Protein AF-A0AAE4K7Z0-F1 (afdb_monomer)

Secondary structure (DSSP, 8-state):
--EEES-HHHHHHHHHHHHHHHHHHHHHSTTTTHHHHHHHHHHHHHHHS--HHHHHHHHHHHHHHHHHHHHHHHHHTT--S-SSSHHHHHHHHHHHHHHHHHHHHHHHHHT-EEES--

Sequence (118 aa):
MSKRLKYPDLLFAAILFAASLVFRGLVLSSGYTLLLIVPLWMLIWHYALPTRTGWILILVFLLLPFLLVLQNEWQRAGLRLDLASMDVARRFLAYELVWSAAWVIFTAYASQVTREDA

Radius of gyration: 16.79 Å; Cα contacts (8 Å, |Δi|>4): 89; chains: 1; bounding box: 45×31×46 Å

Foldseek 3Di:
DAKDFPALVLLVVLLVVLVVVLVVCVVPPPCLSVLSVVLSVLSVVCSVGPDPVSLVVNLVSLVVSVVVVVVVLVVVVVDPPDDDVCDPSVVVVVVVVVVSVVSSVSNSNRSDMDDPPD

Organism: NCBI:txid3075126

Mean predicted aligned error: 8.93 Å

Solvent-accessible surface area (backbone atoms only — not comparable to full-atom values): 6620 Å² total; per-residue (Å²): 135,71,49,42,58,70,33,57,70,52,31,51,52,47,49,55,52,51,49,53,51,36,59,56,30,57,78,72,44,91,59,65,31,59,66,51,48,57,38,50,51,48,49,55,50,29,71,77,54,44,40,76,65,49,43,53,50,43,52,55,50,55,48,48,61,52,54,52,50,52,50,53,52,50,59,72,65,65,66,62,100,60,79,87,78,36,69,65,60,49,49,52,50,50,52,52,49,50,52,49,51,51,48,49,53,52,49,53,59,22,54,33,69,40,71,76,90,119

Structure (mmCIF, N/CA/C/O backbone):
data_AF-A0AAE4K7Z0-F1
#
_entry.id   AF-A0AAE4K7Z0-F1
#
loop_
_atom_site.group_PDB
_atom_site.id
_atom_site.type_symbol
_atom_site.label_atom_id
_atom_site.label_alt_id
_atom_site.label_comp_id
_atom_site.label_asym_id
_atom_site.label_entity_id
_atom_site.label_seq_id
_atom_site.pdbx_PDB_ins_code
_atom_site.Cartn_x
_atom_site.Cartn_y
_atom_site.Cartn_z
_atom_site.occupancy
_atom_site.B_iso_or_equiv
_atom_site.auth_seq_id
_atom_site.auth_comp_id
_atom_site.auth_asym_id
_atom_site.auth_atom_id
_atom_site.pdbx_PDB_model_num
ATOM 1 N N . MET A 1 1 ? 21.345 -7.788 -14.844 1.00 52.12 1 MET A N 1
ATOM 2 C CA . MET A 1 1 ? 19.963 -8.246 -15.108 1.00 52.12 1 MET A CA 1
ATOM 3 C C . MET A 1 1 ? 19.004 -7.153 -14.683 1.00 52.12 1 MET A C 1
ATOM 5 O O . MET A 1 1 ? 18.852 -6.940 -13.480 1.00 52.12 1 MET A O 1
ATOM 9 N N . SER A 1 2 ? 18.432 -6.429 -15.644 1.00 59.22 2 SER A N 1
ATOM 10 C CA . SER A 1 2 ? 17.423 -5.410 -15.362 1.00 59.22 2 SER A CA 1
ATOM 11 C C . SER A 1 2 ? 16.087 -6.106 -15.065 1.00 59.22 2 SER A C 1
ATOM 13 O O . SER A 1 2 ? 15.765 -7.166 -15.604 1.00 59.22 2 SER A O 1
ATOM 15 N N . LYS A 1 3 ? 15.373 -5.595 -14.065 1.00 72.38 3 LYS A N 1
ATOM 16 C CA . LYS A 1 3 ? 14.075 -6.107 -13.622 1.00 72.38 3 LYS A CA 1
ATOM 17 C C . LYS A 1 3 ? 13.032 -5.076 -14.011 1.00 72.38 3 LYS A C 1
ATOM 19 O O . LYS A 1 3 ? 13.242 -3.889 -13.776 1.00 72.38 3 LYS A O 1
ATOM 24 N N . ARG A 1 4 ? 11.909 -5.528 -14.563 1.00 82.50 4 ARG A N 1
ATOM 25 C CA . ARG A 1 4 ? 10.806 -4.649 -14.965 1.00 82.50 4 ARG A CA 1
ATOM 26 C C . ARG A 1 4 ? 9.553 -4.962 -14.167 1.00 82.50 4 ARG A C 1
ATOM 28 O O . ARG A 1 4 ? 9.367 -6.082 -13.690 1.00 82.50 4 ARG A O 1
ATOM 35 N N . LEU A 1 5 ? 8.699 -3.959 -14.012 1.00 84.12 5 LEU A N 1
ATOM 36 C CA . LEU A 1 5 ? 7.351 -4.169 -13.501 1.00 84.12 5 LEU A CA 1
ATOM 37 C C . LEU A 1 5 ? 6.558 -4.991 -14.502 1.00 84.12 5 LEU A C 1
ATOM 39 O O . LEU A 1 5 ? 6.610 -4.735 -15.704 1.00 84.12 5 LEU A O 1
ATOM 43 N N . LYS A 1 6 ? 5.786 -5.944 -13.987 1.00 86.25 6 LYS A N 1
ATOM 44 C CA . LYS A 1 6 ? 4.862 -6.728 -14.802 1.00 86.25 6 LYS A CA 1
ATOM 45 C C . LYS A 1 6 ? 3.663 -5.891 -15.256 1.00 86.25 6 LYS A C 1
ATOM 47 O O . LYS A 1 6 ? 3.182 -6.075 -16.367 1.00 86.25 6 LYS A O 1
ATOM 52 N N . TYR A 1 7 ? 3.202 -4.977 -14.397 1.00 87.38 7 TYR A N 1
ATOM 53 C CA . TYR A 1 7 ? 2.011 -4.153 -14.617 1.00 87.38 7 TYR A CA 1
ATOM 54 C C . TYR A 1 7 ? 2.275 -2.681 -14.239 1.00 87.38 7 TYR A C 1
ATOM 56 O O . TYR A 1 7 ? 1.792 -2.218 -13.205 1.00 87.38 7 TYR A O 1
ATOM 64 N N . PRO A 1 8 ? 3.059 -1.934 -15.038 1.00 86.50 8 PRO A N 1
ATOM 65 C CA . PRO A 1 8 ? 3.436 -0.558 -14.707 1.00 86.50 8 PRO A CA 1
ATOM 66 C C . PRO A 1 8 ? 2.217 0.366 -14.562 1.00 86.50 8 PRO A C 1
ATOM 68 O O . PRO A 1 8 ? 2.082 1.026 -13.535 1.00 86.50 8 PRO A O 1
ATOM 71 N N . ASP A 1 9 ? 1.279 0.344 -15.512 1.00 90.00 9 ASP A N 1
ATOM 72 C CA . ASP A 1 9 ? 0.093 1.216 -15.475 1.00 90.00 9 ASP A CA 1
ATOM 73 C C . ASP A 1 9 ? -0.819 0.910 -14.280 1.00 90.00 9 ASP A C 1
ATOM 75 O O . ASP A 1 9 ? -1.383 1.810 -13.657 1.00 90.00 9 ASP A O 1
ATOM 79 N N . LEU A 1 10 ? -0.917 -0.371 -13.911 1.00 88.56 10 LEU A N 1
ATOM 80 C CA . LEU A 1 10 ? -1.697 -0.804 -12.755 1.00 88.56 10 LEU A CA 1
ATOM 81 C C . LEU A 1 10 ? -1.065 -0.322 -11.445 1.00 88.56 10 LEU A C 1
ATOM 83 O O . LEU A 1 10 ? -1.778 0.125 -10.548 1.00 88.56 10 LEU A O 1
ATOM 87 N N . LEU A 1 11 ? 0.268 -0.383 -11.336 1.00 88.62 11 LEU A N 1
ATOM 88 C CA . LEU A 1 11 ? 0.983 0.138 -10.171 1.00 88.62 11 LEU A CA 1
ATOM 89 C C . LEU A 1 11 ? 0.860 1.660 -10.083 1.00 88.62 11 LEU A C 1
ATOM 91 O O . LEU A 1 11 ? 0.662 2.190 -8.992 1.00 88.62 11 LEU A O 1
ATOM 95 N N . PHE A 1 12 ? 0.918 2.359 -11.215 1.00 89.06 12 PHE A N 1
ATOM 96 C CA . PHE A 1 12 ? 0.707 3.801 -11.256 1.00 89.06 12 PHE A CA 1
ATOM 97 C C . PHE A 1 12 ? -0.703 4.184 -10.781 1.00 89.06 12 PHE A C 1
ATOM 99 O O . PHE A 1 12 ? -0.848 5.047 -9.914 1.00 89.06 12 PHE A O 1
ATOM 106 N N . ALA A 1 13 ? -1.740 3.487 -11.254 1.00 89.06 13 ALA A N 1
ATOM 107 C CA . ALA A 1 13 ? -3.106 3.678 -10.766 1.00 89.06 13 ALA A CA 1
ATOM 108 C C . ALA A 1 13 ? -3.225 3.399 -9.255 1.00 89.06 13 ALA A C 1
ATOM 110 O O . ALA A 1 13 ? -3.874 4.160 -8.533 1.00 89.06 13 AL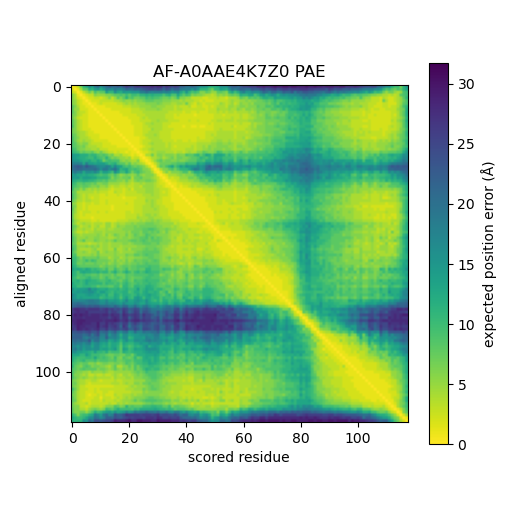A A O 1
ATOM 111 N N . ALA A 1 14 ? -2.549 2.357 -8.756 1.00 87.81 14 ALA A N 1
ATOM 112 C CA . ALA A 1 14 ? -2.510 2.046 -7.330 1.00 87.81 14 ALA A CA 1
ATOM 113 C C . ALA A 1 14 ? -1.857 3.173 -6.506 1.00 87.81 14 ALA A C 1
ATOM 115 O O . ALA A 1 14 ? -2.364 3.539 -5.445 1.00 87.81 14 ALA A O 1
ATOM 116 N N . ILE A 1 15 ? -0.768 3.760 -7.012 1.00 90.38 15 ILE A N 1
ATOM 117 C CA . ILE A 1 15 ? -0.091 4.908 -6.391 1.00 90.38 15 ILE A CA 1
ATOM 118 C C . ILE A 1 15 ? -1.024 6.116 -6.324 1.00 90.38 15 ILE A C 1
ATOM 120 O O . ILE A 1 15 ? -1.139 6.728 -5.263 1.00 90.38 15 ILE A O 1
ATOM 124 N N . LEU A 1 16 ? -1.717 6.447 -7.419 1.00 90.75 16 LEU A N 1
ATOM 125 C CA . LEU A 1 16 ? -2.651 7.576 -7.443 1.00 90.75 16 LEU A CA 1
ATOM 126 C C . LEU A 1 16 ? -3.796 7.386 -6.443 1.00 90.75 16 LEU A C 1
ATOM 128 O O . LEU A 1 16 ? -4.129 8.309 -5.694 1.00 90.75 16 LEU A O 1
ATOM 132 N N . PHE A 1 17 ? -4.365 6.181 -6.383 1.00 86.69 17 PHE A N 1
ATOM 133 C CA . PHE A 1 17 ? -5.422 5.868 -5.428 1.00 86.69 17 PHE A CA 1
ATOM 134 C C . PHE A 1 17 ? -4.921 5.951 -3.979 1.00 86.69 17 PHE A C 1
ATOM 136 O O . PHE A 1 17 ? -5.533 6.643 -3.164 1.00 86.69 17 PHE A O 1
ATOM 143 N N . ALA A 1 18 ? -3.770 5.345 -3.664 1.00 84.75 18 ALA A N 1
ATOM 144 C CA . ALA A 1 18 ? -3.152 5.442 -2.340 1.00 84.75 18 ALA A CA 1
ATOM 145 C C . ALA A 1 18 ? -2.869 6.894 -1.937 1.00 84.75 18 ALA A C 1
ATOM 147 O O . ALA A 1 18 ? -3.205 7.298 -0.824 1.00 84.75 18 ALA A O 1
ATOM 148 N N . ALA A 1 19 ? -2.303 7.696 -2.842 1.00 85.56 19 ALA A N 1
ATOM 149 C CA . ALA A 1 19 ? -2.039 9.108 -2.597 1.00 85.56 19 ALA A CA 1
ATOM 150 C C . ALA A 1 19 ? -3.330 9.862 -2.259 1.00 85.56 19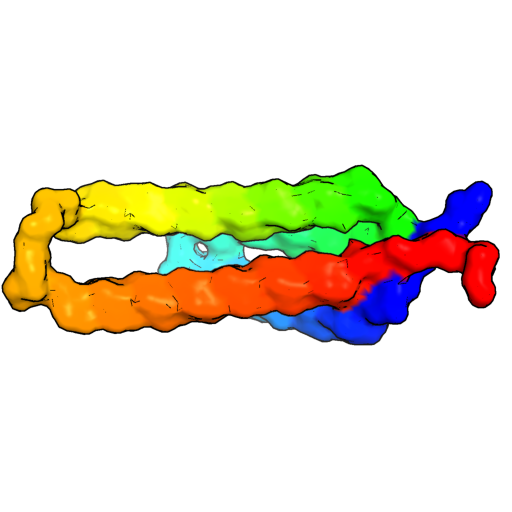 ALA A C 1
ATOM 152 O O . ALA A 1 19 ? -3.364 10.599 -1.275 1.00 85.56 19 ALA A O 1
ATOM 153 N N . SER A 1 20 ? -4.413 9.627 -3.008 1.00 85.00 20 SER A N 1
ATOM 154 C CA . SER A 1 20 ? -5.707 10.263 -2.738 1.00 85.00 20 SER A CA 1
ATOM 155 C C . SER A 1 20 ? -6.253 9.929 -1.341 1.00 85.00 20 SER A C 1
ATOM 157 O O . SER A 1 20 ? -6.764 10.814 -0.652 1.00 85.00 20 SER A O 1
ATOM 159 N N . LEU A 1 21 ? -6.072 8.686 -0.877 1.00 78.25 21 LEU A N 1
ATOM 160 C CA . LEU A 1 21 ? -6.462 8.261 0.468 1.00 78.25 21 LEU A CA 1
ATOM 161 C C . LEU A 1 21 ? -5.593 8.905 1.550 1.00 78.25 21 LEU A C 1
ATOM 163 O O . LEU A 1 21 ? -6.127 9.358 2.562 1.00 78.25 21 LEU A O 1
ATOM 167 N N . VAL A 1 22 ? -4.279 8.993 1.329 1.00 77.69 22 VAL A N 1
ATOM 168 C CA . VAL A 1 22 ? -3.353 9.672 2.247 1.00 77.69 22 VAL A CA 1
ATOM 169 C C . VAL A 1 22 ? -3.715 11.150 2.379 1.00 77.69 22 VAL A C 1
ATOM 171 O O . VAL A 1 22 ? -3.845 11.647 3.495 1.00 77.69 22 VAL A O 1
ATOM 174 N N . PHE A 1 23 ? -3.955 11.848 1.267 1.00 76.69 23 PHE A N 1
ATOM 175 C CA . PHE A 1 23 ? -4.363 13.255 1.296 1.00 76.69 23 PHE A CA 1
ATOM 176 C C . PHE A 1 23 ? -5.715 13.451 1.984 1.00 76.69 23 PHE A C 1
ATOM 178 O O . PHE A 1 23 ? -5.850 14.338 2.825 1.00 76.69 23 PHE A O 1
ATOM 185 N N . ARG A 1 24 ? -6.705 12.601 1.689 1.00 71.81 24 ARG A N 1
ATOM 186 C CA . ARG A 1 24 ? -8.016 12.664 2.346 1.00 71.81 24 ARG A CA 1
ATOM 187 C C . ARG A 1 24 ? -7.914 12.387 3.847 1.00 71.81 24 ARG A C 1
ATOM 189 O O . ARG A 1 24 ? -8.548 13.077 4.640 1.00 71.81 24 ARG A O 1
ATOM 196 N N . GLY A 1 25 ? -7.128 11.391 4.246 1.00 65.25 25 GLY A N 1
ATOM 197 C CA . GLY A 1 25 ? -6.966 11.025 5.649 1.00 65.25 25 GLY A CA 1
ATOM 198 C C . GLY A 1 25 ? -6.166 12.055 6.446 1.00 65.25 25 GLY A C 1
ATOM 199 O O . GLY A 1 25 ? -6.511 12.295 7.599 1.00 65.25 25 GLY A O 1
ATOM 200 N N . LEU A 1 26 ? -5.182 12.733 5.839 1.00 66.62 26 LEU A N 1
ATOM 201 C CA . LEU A 1 26 ? -4.431 13.820 6.487 1.00 66.62 26 LEU A CA 1
ATOM 202 C C . LEU A 1 26 ? -5.356 14.942 6.979 1.00 66.62 26 LEU A C 1
ATOM 204 O O . LEU A 1 26 ? -5.110 15.520 8.034 1.00 66.62 26 LEU A O 1
ATOM 208 N N . VAL A 1 27 ? -6.441 15.206 6.248 1.00 61.84 27 VAL A N 1
ATOM 209 C CA . VAL A 1 27 ? -7.462 16.201 6.614 1.00 61.84 27 VAL A CA 1
ATOM 210 C C . VAL A 1 27 ? -8.369 15.710 7.753 1.00 61.84 27 VAL A C 1
ATOM 212 O O . VAL A 1 27 ? -8.914 16.523 8.493 1.00 61.84 27 VAL A O 1
ATOM 215 N N . LEU A 1 28 ? -8.536 14.393 7.916 1.00 57.34 28 LEU A N 1
ATOM 216 C CA . LEU A 1 28 ? -9.583 13.804 8.760 1.00 57.34 28 LEU A CA 1
ATOM 217 C C . LEU A 1 28 ? -9.075 13.096 10.028 1.00 57.34 28 LEU A C 1
ATOM 219 O O . LEU A 1 28 ? -9.853 12.943 10.965 1.00 57.34 28 LEU A O 1
ATOM 223 N N . SER A 1 29 ? -7.823 12.622 10.078 1.00 54.19 29 SER A N 1
ATOM 224 C CA . SER A 1 29 ? -7.434 11.554 11.018 1.00 54.19 29 SER A CA 1
ATOM 225 C C . SER A 1 29 ? -6.252 11.859 11.956 1.00 54.19 29 SER A C 1
ATOM 227 O O . SER A 1 29 ? -5.490 10.945 12.277 1.00 54.19 29 SER A O 1
ATOM 229 N N . SER A 1 30 ? -6.070 13.106 12.407 1.00 55.94 30 SER A N 1
ATOM 230 C CA . SER A 1 30 ? -5.133 13.486 13.495 1.00 55.94 30 SER A CA 1
ATOM 231 C C . SER A 1 30 ? -3.723 12.849 13.436 1.00 55.94 30 SER A C 1
ATOM 233 O O . SER A 1 30 ? -3.137 12.550 14.472 1.00 55.94 30 SER A O 1
ATOM 235 N N . GLY A 1 31 ? -3.169 12.609 12.240 1.00 58.00 31 GLY A N 1
ATOM 236 C CA . GLY A 1 31 ? -1.806 12.086 12.054 1.00 58.00 31 GLY A CA 1
ATOM 237 C C . GLY A 1 31 ? -1.657 10.571 11.836 1.00 58.00 31 GLY A C 1
ATOM 238 O O . GLY A 1 31 ? -0.592 10.151 11.391 1.00 58.00 31 GLY A O 1
ATOM 239 N N . TYR A 1 32 ? -2.689 9.737 12.026 1.00 60.88 32 TYR A N 1
ATOM 240 C CA . TYR A 1 32 ? -2.585 8.289 11.728 1.00 60.88 32 TYR A CA 1
ATOM 241 C C . TYR A 1 32 ? -2.300 7.996 10.248 1.00 60.88 32 TYR A C 1
ATOM 243 O O . TYR A 1 32 ? -1.676 6.993 9.907 1.00 60.88 32 TYR A O 1
ATOM 251 N N . THR A 1 33 ? -2.688 8.910 9.360 1.00 65.44 33 THR A N 1
ATOM 252 C CA . THR A 1 33 ? -2.413 8.832 7.922 1.00 65.44 33 THR A CA 1
ATOM 253 C C . THR A 1 33 ? -0.930 8.931 7.581 1.00 65.44 33 THR A C 1
ATOM 255 O O . THR A 1 33 ? -0.532 8.502 6.500 1.00 65.44 33 THR A O 1
ATOM 258 N N . LEU A 1 34 ? -0.090 9.428 8.498 1.00 67.06 34 LEU A N 1
ATOM 259 C CA . LEU A 1 34 ? 1.365 9.441 8.325 1.00 67.06 34 LEU A CA 1
ATOM 260 C C . LEU A 1 34 ? 1.931 8.019 8.194 1.00 67.06 34 LEU A C 1
ATOM 262 O O . LEU A 1 34 ? 2.910 7.816 7.481 1.00 67.06 34 LEU A O 1
ATOM 266 N N . LEU A 1 35 ? 1.278 7.016 8.796 1.00 71.50 35 LEU A N 1
ATOM 267 C CA . LEU A 1 35 ? 1.672 5.610 8.652 1.00 71.50 35 LEU A CA 1
ATOM 268 C C . LEU A 1 35 ? 1.494 5.093 7.218 1.00 71.50 35 LEU A C 1
ATOM 270 O O . LEU A 1 35 ? 2.175 4.153 6.823 1.00 71.50 35 LEU A O 1
ATOM 274 N N . LEU A 1 36 ? 0.615 5.718 6.428 1.00 74.94 36 LEU A N 1
ATOM 275 C CA . LEU A 1 36 ? 0.357 5.358 5.032 1.00 74.94 36 LEU A CA 1
ATOM 276 C C . LEU A 1 36 ? 1.291 6.081 4.046 1.00 74.94 36 LEU A C 1
ATOM 278 O O . LEU A 1 36 ? 1.424 5.645 2.902 1.00 74.94 36 LEU A O 1
ATOM 282 N N . ILE A 1 37 ? 1.999 7.127 4.491 1.00 80.31 37 ILE A N 1
ATOM 283 C CA . ILE A 1 37 ? 3.017 7.818 3.682 1.00 80.31 37 ILE A CA 1
ATOM 284 C C . ILE A 1 37 ? 4.194 6.890 3.382 1.00 80.31 37 ILE A C 1
ATOM 286 O O . ILE A 1 37 ? 4.702 6.894 2.263 1.00 80.31 37 ILE A O 1
ATOM 290 N N . VAL A 1 38 ? 4.613 6.072 4.352 1.00 82.88 38 VAL A N 1
ATOM 291 C CA . VAL A 1 38 ? 5.741 5.145 4.175 1.00 82.88 38 VAL A CA 1
ATOM 292 C C . VAL A 1 38 ? 5.444 4.109 3.073 1.00 82.88 38 VAL A C 1
ATOM 294 O O . VAL A 1 38 ? 6.212 4.058 2.110 1.00 82.88 38 VAL A O 1
ATOM 297 N N . PRO A 1 39 ? 4.322 3.358 3.104 1.00 83.75 39 PRO A N 1
ATOM 298 C CA . PRO A 1 39 ? 3.919 2.487 2.000 1.00 83.75 39 PRO A CA 1
ATOM 299 C C . PRO A 1 39 ? 3.786 3.216 0.659 1.00 83.75 39 PRO A C 1
ATOM 301 O O . PRO A 1 39 ? 4.238 2.698 -0.360 1.00 83.75 39 PRO A O 1
ATOM 304 N N . LEU A 1 40 ? 3.208 4.424 0.641 1.00 86.25 40 LEU A N 1
ATOM 305 C CA . LEU A 1 40 ? 3.062 5.215 -0.585 1.00 86.25 40 LEU A CA 1
ATOM 306 C C . LEU A 1 40 ? 4.423 5.561 -1.203 1.00 86.25 40 LEU A C 1
ATOM 308 O O . LEU A 1 40 ? 4.6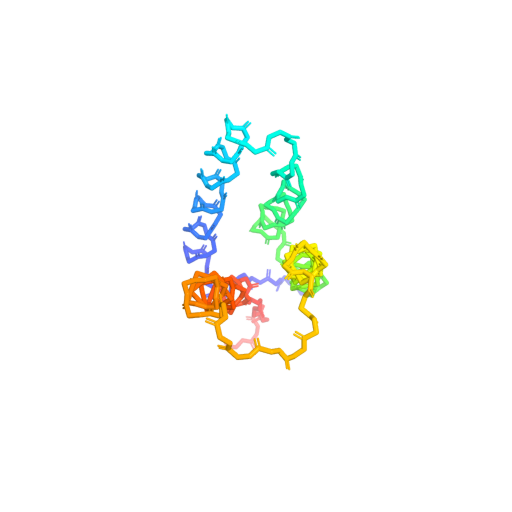27 5.370 -2.401 1.00 86.25 40 LEU A O 1
ATOM 312 N N . TRP A 1 41 ? 5.369 6.022 -0.385 1.00 87.44 41 TRP A N 1
ATOM 313 C CA . TRP A 1 41 ? 6.722 6.331 -0.838 1.00 87.44 41 TRP A CA 1
ATOM 314 C C . TRP A 1 41 ? 7.432 5.092 -1.386 1.00 87.44 41 TRP A C 1
ATOM 316 O O . TRP A 1 41 ? 8.083 5.150 -2.428 1.00 87.44 41 TRP A O 1
ATOM 326 N N . MET A 1 42 ? 7.259 3.947 -0.726 1.00 88.69 42 MET A N 1
ATOM 327 C CA . MET A 1 42 ? 7.817 2.677 -1.185 1.00 88.69 42 MET A CA 1
ATOM 328 C C . MET A 1 42 ? 7.232 2.238 -2.529 1.00 88.69 42 MET A C 1
ATOM 330 O O . MET A 1 42 ? 7.979 1.736 -3.367 1.00 88.69 42 MET A O 1
ATOM 334 N N . LEU A 1 43 ? 5.934 2.461 -2.768 1.00 88.06 43 LEU A N 1
ATOM 335 C CA . LEU A 1 43 ? 5.306 2.196 -4.066 1.00 88.06 43 LEU A CA 1
ATOM 336 C C . LEU A 1 43 ? 5.887 3.087 -5.168 1.00 88.06 43 LEU A C 1
ATOM 338 O O . LEU A 1 43 ? 6.225 2.576 -6.232 1.00 88.06 43 LEU A O 1
ATOM 342 N N . ILE A 1 44 ? 6.061 4.387 -4.905 1.00 89.56 44 ILE A N 1
ATOM 343 C CA . ILE A 1 44 ? 6.675 5.337 -5.850 1.00 89.56 44 ILE A CA 1
ATOM 344 C C . ILE A 1 44 ? 8.122 4.936 -6.160 1.00 89.56 44 ILE A C 1
ATOM 346 O O . ILE A 1 44 ? 8.522 4.882 -7.323 1.00 89.56 44 ILE A O 1
ATOM 350 N N . TRP A 1 45 ? 8.903 4.608 -5.129 1.00 91.38 45 TRP A N 1
ATOM 351 C CA . TRP A 1 45 ? 10.282 4.158 -5.294 1.00 91.38 45 TRP A CA 1
ATOM 352 C C . TRP A 1 45 ? 10.361 2.875 -6.123 1.00 91.38 45 TRP A C 1
ATOM 354 O O . TRP A 1 45 ? 11.152 2.778 -7.058 1.00 91.38 45 TRP A O 1
ATOM 364 N N . HIS A 1 46 ? 9.517 1.894 -5.808 1.00 89.94 46 HIS A N 1
ATOM 365 C CA . HIS A 1 46 ? 9.464 0.620 -6.522 1.00 89.94 46 HIS A CA 1
ATOM 366 C C . HIS A 1 46 ? 8.944 0.767 -7.956 1.00 89.94 46 HIS A C 1
ATOM 368 O O . HIS A 1 46 ? 9.336 -0.010 -8.826 1.00 89.94 46 HIS A O 1
ATOM 374 N N . TYR A 1 47 ? 8.113 1.778 -8.218 1.00 87.50 47 TYR A N 1
ATOM 375 C CA . TYR A 1 47 ? 7.698 2.139 -9.570 1.00 87.50 47 TYR A CA 1
ATOM 376 C C . TYR A 1 47 ? 8.885 2.608 -10.425 1.00 87.50 47 TYR A C 1
ATOM 378 O O . TYR A 1 47 ? 9.032 2.182 -11.569 1.00 87.50 47 TYR A O 1
ATOM 386 N N . ALA A 1 48 ? 9.767 3.435 -9.854 1.00 86.94 48 ALA A N 1
ATOM 387 C CA . ALA A 1 48 ? 10.968 3.925 -10.531 1.00 86.94 48 ALA A CA 1
ATOM 388 C C . ALA A 1 48 ? 12.090 2.872 -10.613 1.00 86.94 48 ALA A C 1
ATOM 390 O O . ALA A 1 48 ? 12.801 2.798 -11.616 1.00 86.94 48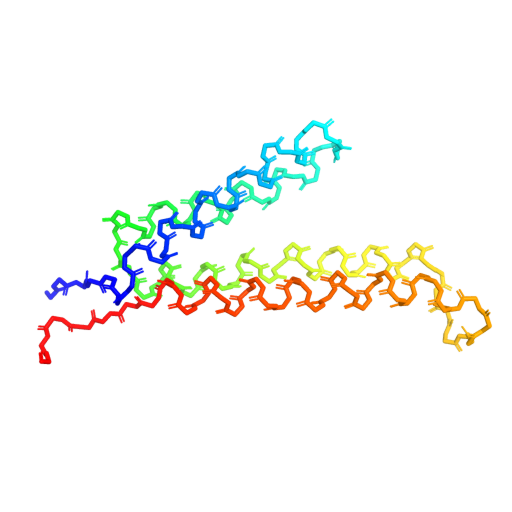 ALA A O 1
ATOM 391 N N . LEU A 1 49 ? 12.257 2.058 -9.566 1.00 87.69 49 LEU A N 1
ATOM 392 C CA . LEU A 1 49 ? 13.314 1.054 -9.452 1.00 87.69 49 LEU A CA 1
ATOM 393 C C . LEU A 1 49 ? 12.734 -0.303 -9.000 1.00 87.69 49 LEU A C 1
ATOM 395 O O . LEU A 1 49 ? 12.730 -0.620 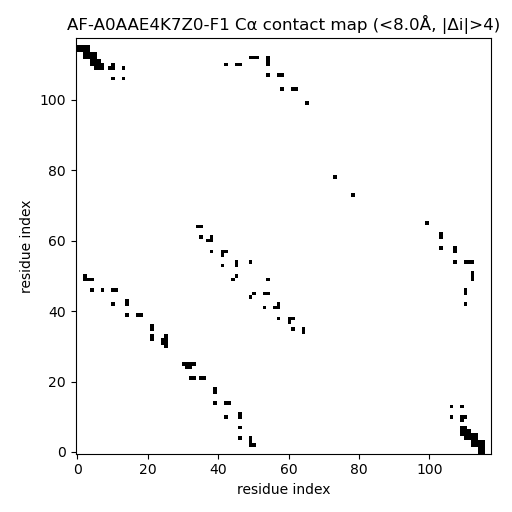-7.804 1.00 87.69 49 LEU A O 1
ATOM 399 N N . PRO A 1 50 ? 12.276 -1.145 -9.943 1.00 87.00 50 PRO A N 1
ATOM 400 C CA . PRO A 1 50 ? 11.568 -2.378 -9.617 1.00 87.00 50 PRO A CA 1
ATOM 401 C C . PRO A 1 50 ? 12.514 -3.416 -9.007 1.00 87.00 50 PRO A C 1
ATOM 403 O O . PRO A 1 50 ? 13.379 -3.985 -9.680 1.00 87.00 50 PRO A O 1
ATOM 406 N N . THR A 1 51 ? 12.343 -3.726 -7.720 1.00 86.25 51 THR A N 1
ATOM 407 C CA . THR A 1 51 ? 13.186 -4.715 -7.026 1.00 86.25 51 THR A CA 1
ATOM 408 C C . THR A 1 51 ? 12.359 -5.755 -6.279 1.00 86.25 51 THR A C 1
ATOM 410 O O . THR A 1 51 ? 11.318 -5.467 -5.708 1.00 86.25 51 THR A O 1
ATOM 413 N N . ARG A 1 52 ? 12.838 -7.007 -6.220 1.00 82.88 52 ARG A N 1
ATOM 414 C CA . ARG A 1 52 ? 12.161 -8.048 -5.416 1.00 82.88 52 ARG A CA 1
ATOM 415 C C . ARG A 1 52 ? 12.120 -7.677 -3.931 1.00 82.88 52 ARG A C 1
ATOM 417 O O . ARG A 1 52 ? 11.125 -7.940 -3.275 1.00 82.88 52 ARG A O 1
ATOM 424 N N . THR A 1 53 ? 13.184 -7.058 -3.425 1.00 84.38 53 THR A N 1
ATOM 425 C CA . THR A 1 53 ? 13.247 -6.579 -2.042 1.00 84.38 53 THR A CA 1
ATOM 426 C C . THR A 1 53 ? 12.231 -5.467 -1.798 1.00 84.38 53 THR A C 1
ATOM 428 O O . THR A 1 53 ? 11.490 -5.550 -0.827 1.00 84.38 53 THR A O 1
ATOM 431 N N . GLY A 1 54 ? 12.127 -4.484 -2.702 1.00 81.81 54 GLY A N 1
ATOM 432 C CA . GLY A 1 54 ? 11.103 -3.436 -2.639 1.00 81.81 54 GLY A CA 1
ATOM 433 C C . GLY A 1 54 ? 9.688 -4.012 -2.628 1.00 81.81 54 GLY A C 1
ATOM 434 O O . GLY A 1 54 ? 8.891 -3.649 -1.770 1.00 81.81 54 GLY A O 1
ATOM 435 N N . TRP A 1 55 ? 9.417 -4.996 -3.489 1.00 80.94 55 TRP A N 1
ATOM 436 C CA . TRP A 1 55 ? 8.140 -5.715 -3.522 1.00 80.94 55 TRP A CA 1
ATOM 437 C C . TRP A 1 55 ? 7.800 -6.416 -2.194 1.00 80.94 55 TRP A C 1
ATOM 439 O O . TRP A 1 55 ? 6.689 -6.272 -1.689 1.00 80.94 55 TRP A O 1
ATOM 449 N N . ILE A 1 56 ? 8.756 -7.127 -1.582 1.00 83.31 56 ILE A N 1
ATOM 450 C CA . ILE A 1 56 ? 8.553 -7.775 -0.270 1.00 83.31 56 ILE A CA 1
ATOM 451 C C . ILE A 1 56 ? 8.297 -6.729 0.818 1.00 83.31 56 ILE A C 1
ATOM 453 O O . ILE A 1 56 ? 7.396 -6.894 1.638 1.00 83.31 56 ILE A O 1
ATOM 457 N N . LEU A 1 57 ? 9.072 -5.645 0.832 1.00 82.50 57 LEU A N 1
ATOM 458 C CA . LEU A 1 57 ? 8.910 -4.591 1.827 1.00 82.50 57 LEU A CA 1
ATOM 459 C C . LEU A 1 57 ? 7.544 -3.901 1.686 1.00 82.50 57 LEU A C 1
ATOM 461 O O . LEU A 1 57 ? 6.899 -3.650 2.699 1.00 82.50 57 LEU A O 1
ATOM 465 N N . ILE A 1 58 ? 7.060 -3.666 0.460 1.00 83.31 58 ILE A N 1
ATOM 466 C CA . ILE A 1 58 ? 5.711 -3.135 0.202 1.00 83.31 58 ILE A CA 1
ATOM 467 C C . ILE A 1 58 ? 4.641 -4.015 0.858 1.00 83.31 58 ILE A C 1
ATOM 469 O O . ILE A 1 58 ? 3.762 -3.488 1.534 1.00 83.31 58 ILE A O 1
ATOM 473 N N . LEU A 1 59 ? 4.733 -5.343 0.723 1.00 79.56 59 LEU A N 1
ATOM 474 C CA . LEU A 1 59 ? 3.788 -6.273 1.355 1.00 79.56 59 LEU A CA 1
ATOM 475 C C . LEU A 1 59 ? 3.782 -6.145 2.880 1.00 79.56 59 LEU A C 1
ATOM 477 O O . LEU A 1 59 ? 2.721 -6.019 3.490 1.00 79.56 59 LEU A O 1
ATOM 481 N N . VAL A 1 60 ? 4.967 -6.158 3.493 1.00 80.94 60 VAL A N 1
ATOM 482 C CA . VAL A 1 60 ? 5.113 -6.084 4.954 1.00 80.94 60 VAL A CA 1
ATOM 483 C C . VAL A 1 60 ? 4.575 -4.756 5.488 1.00 80.94 60 VAL A C 1
ATOM 485 O O . VAL A 1 60 ? 3.800 -4.739 6.444 1.00 80.94 60 VAL A O 1
ATOM 488 N N . PHE A 1 61 ? 4.939 -3.644 4.850 1.00 81.12 61 PHE A N 1
ATOM 489 C CA . PHE A 1 61 ? 4.542 -2.308 5.291 1.00 81.12 61 PHE A CA 1
ATOM 490 C C . PHE A 1 61 ? 3.094 -1.948 4.946 1.00 81.12 61 PHE A C 1
ATOM 492 O O . PHE A 1 61 ? 2.538 -1.079 5.606 1.00 81.12 61 PHE A O 1
ATOM 499 N N . LEU A 1 62 ? 2.455 -2.612 3.978 1.00 78.94 62 LEU A N 1
ATOM 500 C CA . LEU A 1 62 ? 1.006 -2.500 3.768 1.00 78.94 62 LEU A CA 1
ATOM 501 C C . LEU A 1 62 ? 0.208 -3.281 4.823 1.00 78.94 62 LEU A C 1
ATOM 503 O O . LEU A 1 62 ? -0.854 -2.827 5.242 1.00 78.94 62 LEU A O 1
ATOM 507 N N . LEU A 1 63 ? 0.719 -4.429 5.279 1.00 75.44 63 LEU A N 1
ATOM 508 C CA . LEU A 1 63 ? 0.065 -5.260 6.298 1.00 75.44 63 LEU A CA 1
ATOM 509 C C . LEU A 1 63 ? 0.184 -4.678 7.715 1.00 75.44 63 LEU A C 1
ATOM 511 O O . LEU A 1 63 ? -0.741 -4.807 8.513 1.00 75.44 63 LEU A O 1
ATOM 515 N N . LEU A 1 64 ? 1.301 -4.030 8.044 1.00 76.62 64 LEU A N 1
ATOM 516 C CA . LEU A 1 64 ? 1.555 -3.497 9.385 1.00 76.62 64 LEU A CA 1
ATOM 517 C C . LEU A 1 64 ? 0.514 -2.465 9.883 1.00 76.62 64 LEU A C 1
ATOM 519 O O . LEU A 1 64 ? -0.029 -2.672 10.969 1.00 76.62 64 LEU A O 1
ATOM 523 N N . PRO A 1 65 ? 0.187 -1.380 9.148 1.00 69.62 65 PRO A N 1
ATOM 524 C CA . PRO A 1 65 ? -0.810 -0.407 9.597 1.00 69.62 65 PRO A CA 1
ATOM 525 C C . PRO A 1 65 ? -2.189 -1.051 9.753 1.00 69.62 65 PRO A C 1
ATOM 527 O O . PRO A 1 65 ? -2.930 -0.690 10.663 1.00 69.62 65 PRO A O 1
ATOM 530 N N . PHE A 1 66 ? -2.502 -2.055 8.932 1.00 70.06 66 PHE A N 1
ATOM 531 C CA . PHE A 1 66 ? -3.733 -2.821 9.059 1.00 70.06 66 PHE A CA 1
ATOM 532 C C . PHE A 1 66 ? -3.796 -3.606 10.378 1.00 70.06 66 PHE A C 1
ATOM 534 O O . PHE A 1 66 ? -4.790 -3.518 11.097 1.00 70.06 66 PHE A O 1
ATOM 541 N N . LEU A 1 67 ? -2.724 -4.317 10.741 1.00 72.00 67 LEU A N 1
ATOM 542 C CA . LEU A 1 67 ? -2.651 -5.043 12.014 1.00 72.00 67 LEU A CA 1
ATOM 543 C C . LEU A 1 67 ? -2.769 -4.102 13.221 1.00 72.00 67 LEU A C 1
ATOM 545 O O . LEU A 1 67 ? -3.433 -4.446 14.197 1.00 72.00 67 LEU A O 1
ATOM 549 N N . LEU A 1 68 ? -2.177 -2.907 13.139 1.00 72.75 68 LEU A N 1
ATOM 550 C CA . LEU A 1 68 ? -2.259 -1.896 14.197 1.00 72.75 68 LEU A CA 1
ATOM 551 C C . LEU A 1 68 ? -3.673 -1.320 14.346 1.00 72.75 68 LEU A C 1
ATOM 553 O O . LEU A 1 68 ? -4.159 -1.184 15.468 1.00 72.75 68 LEU A O 1
ATOM 557 N N . VAL A 1 69 ? -4.352 -1.013 13.235 1.00 69.69 69 VAL A N 1
ATOM 558 C CA . VAL A 1 69 ? -5.753 -0.560 13.262 1.00 69.69 69 VAL A CA 1
ATOM 559 C C . VAL A 1 69 ? -6.649 -1.661 13.818 1.00 69.69 69 VAL A C 1
ATOM 561 O O . VAL A 1 69 ? -7.430 -1.398 14.728 1.00 69.69 69 VAL A O 1
ATOM 564 N N . LEU A 1 70 ? -6.487 -2.902 13.349 1.00 70.00 70 LEU A N 1
ATOM 565 C CA . LEU A 1 70 ? -7.245 -4.047 13.849 1.00 70.00 70 LEU A CA 1
ATOM 566 C C . LEU A 1 70 ? -7.051 -4.232 15.358 1.00 70.00 70 LEU A C 1
ATOM 568 O O . LEU A 1 70 ? -8.027 -4.419 16.078 1.00 70.00 70 LEU A O 1
ATOM 572 N N . GLN A 1 71 ? -5.812 -4.137 15.847 1.00 71.44 71 GLN A N 1
ATOM 573 C CA . GLN A 1 71 ? -5.502 -4.223 17.273 1.00 71.44 71 GLN A CA 1
ATOM 574 C C . GLN A 1 71 ? -6.167 -3.095 18.074 1.00 71.44 71 GLN A C 1
ATOM 576 O O . GLN A 1 71 ? -6.760 -3.359 19.120 1.00 71.44 71 GLN A O 1
ATOM 581 N N . ASN A 1 72 ? -6.081 -1.850 17.601 1.00 70.62 72 ASN A N 1
ATOM 582 C CA . ASN A 1 72 ? -6.670 -0.697 18.280 1.00 70.62 72 ASN A CA 1
ATOM 583 C C . ASN A 1 72 ? -8.206 -0.774 18.311 1.00 70.62 72 ASN A C 1
ATOM 585 O O . ASN A 1 72 ? -8.803 -0.547 19.361 1.00 70.62 72 ASN A O 1
ATOM 589 N N . GLU A 1 73 ? -8.851 -1.147 17.204 1.00 67.06 73 GLU A N 1
ATOM 590 C CA . GLU A 1 73 ? -10.306 -1.345 17.164 1.00 67.06 73 GLU A CA 1
ATOM 591 C C . GLU A 1 73 ? -10.737 -2.521 18.050 1.00 67.06 73 GLU A C 1
ATOM 593 O O . GLU A 1 73 ? -11.717 -2.413 18.786 1.00 67.06 73 GLU A O 1
ATOM 598 N N . TRP A 1 74 ? -9.960 -3.609 18.076 1.00 66.81 74 TRP A N 1
ATOM 599 C CA . TRP A 1 74 ? -10.197 -4.742 18.975 1.00 66.81 74 TRP A CA 1
ATOM 600 C C . TRP A 1 74 ? -10.144 -4.333 20.453 1.00 66.81 74 TRP A C 1
ATOM 602 O O . TRP A 1 74 ? -11.000 -4.732 21.245 1.00 66.81 74 TRP A O 1
ATOM 612 N N . GLN A 1 75 ? -9.159 -3.512 20.830 1.00 67.44 75 GLN A N 1
ATOM 613 C CA . GLN A 1 75 ? -9.021 -2.986 22.190 1.00 67.44 75 GLN A CA 1
ATOM 614 C C . GLN A 1 75 ? -10.146 -2.007 22.551 1.00 67.44 75 GLN A C 1
ATOM 616 O O . GLN A 1 75 ? -10.735 -2.125 23.626 1.00 67.44 75 GLN A O 1
ATOM 621 N N . ARG A 1 76 ? -10.475 -1.064 21.657 1.00 65.12 76 ARG A N 1
ATOM 622 C CA . ARG A 1 76 ? -11.534 -0.058 21.866 1.00 65.12 76 ARG A CA 1
ATOM 623 C C . ARG A 1 76 ? -12.918 -0.669 21.978 1.00 65.12 76 ARG A C 1
ATOM 625 O O . ARG A 1 76 ? -13.726 -0.199 22.773 1.00 65.12 76 ARG A O 1
ATOM 632 N N . ALA A 1 77 ? -13.183 -1.720 21.212 1.00 62.22 77 ALA A N 1
ATOM 633 C CA . ALA A 1 77 ? -14.459 -2.409 21.253 1.00 62.22 77 ALA A CA 1
ATOM 634 C C . ALA A 1 77 ? -14.669 -3.197 22.562 1.00 62.22 77 ALA A C 1
ATOM 636 O O . ALA A 1 77 ? -15.751 -3.743 22.766 1.00 62.22 77 ALA A O 1
ATOM 637 N N . GLY A 1 78 ? -13.665 -3.272 23.455 1.00 56.41 78 GLY A N 1
ATOM 638 C CA . GLY A 1 78 ? -13.784 -3.941 24.754 1.00 56.41 78 GLY A CA 1
ATOM 639 C C . GLY A 1 78 ? -14.210 -5.406 24.635 1.00 56.41 78 GLY A C 1
ATOM 640 O O . GLY A 1 78 ? -14.758 -5.963 25.587 1.00 56.41 78 GLY A O 1
ATOM 641 N N . LEU A 1 79 ? -13.998 -6.009 23.457 1.00 51.19 79 LEU A N 1
ATOM 642 C CA . LEU A 1 79 ? -14.562 -7.291 23.055 1.00 51.19 79 LEU A CA 1
ATOM 643 C C . LEU A 1 79 ? -13.978 -8.414 23.918 1.00 51.19 79 LEU A C 1
ATOM 645 O O . LEU A 1 79 ? -13.009 -9.080 23.558 1.00 51.19 79 LEU A O 1
ATOM 649 N N . ARG A 1 80 ? -14.629 -8.687 25.049 1.00 51.81 80 ARG A N 1
ATOM 650 C CA . ARG A 1 80 ? -14.923 -10.078 25.399 1.00 51.81 80 ARG A CA 1
ATOM 651 C C . ARG A 1 80 ? -15.891 -10.575 24.325 1.00 51.81 80 ARG A C 1
ATOM 653 O O . ARG A 1 80 ? -16.753 -9.814 23.903 1.00 51.81 80 ARG A O 1
ATOM 660 N N . LEU A 1 81 ? -15.698 -11.795 23.829 1.00 50.97 81 LEU A N 1
ATOM 661 C CA . LEU A 1 81 ? -16.547 -12.441 22.820 1.00 50.97 81 LEU A CA 1
ATOM 662 C C . LEU A 1 81 ? -18.017 -12.489 23.286 1.00 50.97 81 LEU A C 1
ATOM 664 O O . LEU A 1 81 ? -18.457 -13.505 23.811 1.00 50.97 81 LEU A O 1
ATOM 668 N N . ASP A 1 82 ? -18.765 -11.403 23.118 1.00 48.28 82 ASP A N 1
ATOM 669 C CA . ASP A 1 82 ? -20.184 -11.320 23.446 1.00 48.28 82 ASP A CA 1
ATOM 670 C C . ASP A 1 82 ? -20.952 -10.736 22.252 1.00 48.28 82 ASP A C 1
ATOM 672 O O . ASP A 1 82 ? -20.540 -9.757 21.628 1.00 48.28 82 ASP A O 1
ATOM 676 N N . LEU A 1 83 ? -22.025 -11.427 21.872 1.00 49.78 83 LEU A N 1
ATOM 677 C CA . LEU A 1 83 ? -22.625 -11.421 20.533 1.00 49.78 83 LEU A CA 1
ATOM 678 C C . LEU A 1 83 ? -23.627 -10.276 20.304 1.00 49.78 83 LEU A C 1
ATOM 680 O O . LEU A 1 83 ? -23.950 -9.979 19.157 1.00 49.78 83 LEU A O 1
ATOM 684 N N . ALA A 1 84 ? -24.116 -9.623 21.361 1.00 52.16 84 ALA A N 1
ATOM 685 C CA . ALA A 1 84 ? -25.307 -8.769 21.288 1.00 52.16 84 ALA A CA 1
ATOM 686 C C . ALA A 1 84 ? -25.061 -7.323 20.800 1.00 52.16 84 ALA A C 1
ATOM 688 O O . ALA A 1 84 ? -25.971 -6.704 20.254 1.00 52.16 84 ALA A O 1
ATOM 689 N N . SER A 1 85 ? -23.848 -6.776 20.944 1.00 51.38 85 SER A N 1
ATOM 690 C CA . SER A 1 85 ? -23.470 -5.431 20.452 1.00 51.38 85 SER A CA 1
ATOM 691 C C . SER A 1 85 ? -22.670 -5.462 19.141 1.00 51.38 85 SER A C 1
ATOM 693 O O . SER A 1 85 ? -22.266 -4.423 18.616 1.00 51.38 85 SER A O 1
ATOM 695 N N . MET A 1 86 ? -22.442 -6.661 18.594 1.00 53.09 86 MET A N 1
ATOM 696 C CA . MET A 1 86 ? -21.525 -6.886 17.483 1.00 53.09 86 MET A CA 1
ATOM 697 C C . MET A 1 86 ? -22.049 -6.386 16.132 1.00 53.09 86 MET A C 1
ATOM 699 O O . MET A 1 86 ? -21.231 -6.043 15.298 1.00 53.09 86 MET A O 1
ATOM 703 N N . ASP A 1 87 ? -23.348 -6.309 15.853 1.00 59.34 87 ASP A N 1
ATOM 704 C CA . ASP A 1 87 ? -23.794 -6.285 14.447 1.00 59.34 87 ASP A CA 1
ATOM 705 C C . ASP A 1 87 ? -23.351 -5.071 13.609 1.00 59.34 87 ASP A C 1
ATOM 707 O O . ASP A 1 87 ? -22.929 -5.248 12.466 1.00 59.34 87 ASP A O 1
ATOM 711 N N . VAL A 1 88 ? -23.389 -3.845 14.138 1.00 57.25 88 VAL A N 1
ATOM 712 C CA . VAL A 1 88 ? -22.996 -2.649 13.359 1.00 57.25 88 VAL A CA 1
ATOM 713 C C . VAL A 1 88 ? -21.477 -2.479 13.334 1.00 57.25 88 VAL A C 1
ATOM 715 O O . VAL A 1 88 ? -20.893 -2.308 12.263 1.00 57.25 88 VAL A O 1
ATOM 718 N N . ALA A 1 89 ? -20.825 -2.598 14.494 1.00 53.56 89 ALA A N 1
ATOM 719 C CA . ALA A 1 89 ? -19.372 -2.498 14.611 1.00 53.56 89 ALA A CA 1
ATOM 720 C C . ALA A 1 89 ? -18.658 -3.627 13.850 1.00 53.56 89 ALA A C 1
ATOM 722 O O . ALA A 1 89 ? -17.671 -3.370 13.172 1.00 53.56 89 ALA A O 1
ATOM 723 N N . ARG A 1 90 ? -19.189 -4.857 13.876 1.00 60.22 90 ARG A N 1
ATOM 724 C CA . ARG A 1 90 ? -18.663 -6.020 13.142 1.00 60.22 90 ARG A CA 1
ATOM 725 C C . ARG A 1 90 ? -18.888 -5.895 11.643 1.00 60.22 90 ARG A C 1
ATOM 727 O O . ARG A 1 90 ? -18.012 -6.309 10.899 1.00 60.22 90 ARG A O 1
ATOM 734 N N . ARG A 1 91 ? -20.008 -5.319 11.184 1.00 59.88 91 ARG A N 1
ATOM 735 C CA . ARG A 1 91 ? -20.204 -5.019 9.754 1.00 59.88 91 ARG A CA 1
ATOM 736 C C . ARG A 1 91 ? -19.201 -3.980 9.278 1.00 59.88 91 ARG A C 1
ATOM 738 O O . ARG A 1 91 ? -18.548 -4.221 8.273 1.00 59.88 91 ARG A O 1
ATOM 745 N N . PHE A 1 92 ? -19.039 -2.878 10.008 1.00 60.84 92 PHE A N 1
ATOM 746 C CA . PHE A 1 92 ? -18.049 -1.854 9.670 1.00 60.84 92 PHE A CA 1
ATOM 747 C C . PHE A 1 92 ? -16.623 -2.429 9.668 1.00 60.84 92 PHE A C 1
ATOM 749 O O . PHE A 1 92 ? -15.934 -2.325 8.658 1.00 60.84 92 PHE A O 1
ATOM 756 N N . LEU A 1 93 ? -16.228 -3.152 10.724 1.00 62.62 93 LEU A N 1
ATOM 757 C CA . LEU A 1 93 ? -14.945 -3.862 10.784 1.00 62.62 93 LEU A CA 1
ATOM 758 C C . LEU A 1 93 ? -14.781 -4.860 9.638 1.00 62.62 93 LEU A C 1
ATOM 760 O O . LEU A 1 93 ? -13.715 -4.898 9.042 1.00 62.62 93 LEU A O 1
ATOM 764 N N . ALA A 1 94 ? -15.805 -5.648 9.306 1.00 64.88 94 ALA A N 1
ATOM 765 C CA . ALA A 1 94 ? -15.746 -6.612 8.210 1.00 64.88 94 ALA A CA 1
ATOM 766 C C . ALA A 1 94 ? -15.595 -5.922 6.848 1.00 64.88 94 ALA A C 1
ATOM 768 O O . ALA A 1 94 ? -14.791 -6.373 6.036 1.00 64.88 94 ALA A O 1
ATOM 769 N N . TYR A 1 95 ? -16.315 -4.823 6.603 1.00 64.44 95 TYR A N 1
ATOM 770 C CA . TYR A 1 95 ? -16.162 -4.034 5.380 1.00 64.44 95 TYR A CA 1
ATOM 771 C C . TYR A 1 95 ? -14.761 -3.433 5.272 1.00 64.44 95 TYR A C 1
ATOM 773 O O . TYR A 1 95 ? -14.139 -3.565 4.221 1.00 64.44 95 TYR A O 1
ATOM 781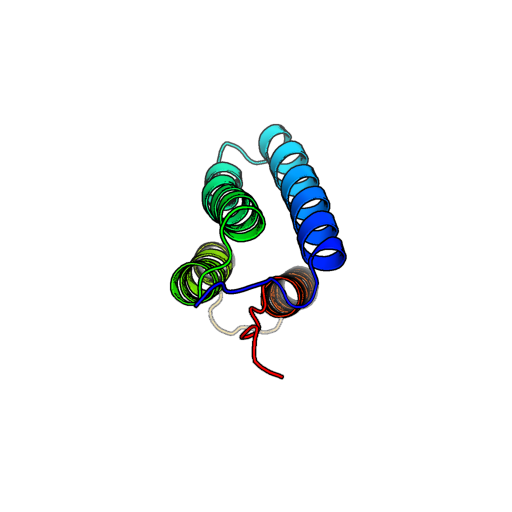 N N . GLU A 1 96 ? -14.242 -2.848 6.351 1.00 66.62 96 GLU A N 1
ATOM 782 C CA . GLU A 1 96 ? -12.886 -2.290 6.396 1.00 66.62 96 GLU A CA 1
ATOM 783 C C . GLU A 1 96 ? -11.809 -3.378 6.238 1.00 66.62 96 GLU A C 1
ATOM 785 O O . GLU A 1 96 ? -10.845 -3.195 5.493 1.00 66.62 96 GLU A O 1
ATOM 790 N N . LEU A 1 97 ? -11.993 -4.550 6.859 1.00 66.94 97 LEU A N 1
ATOM 791 C CA . LEU A 1 97 ? -11.138 -5.734 6.699 1.00 66.94 97 LEU A CA 1
ATOM 792 C C . LEU A 1 97 ? -11.098 -6.207 5.246 1.00 66.94 97 LEU A C 1
ATOM 794 O O . LEU A 1 97 ? -10.017 -6.437 4.704 1.00 66.94 97 LEU A O 1
ATOM 798 N N . VAL A 1 98 ? -12.265 -6.352 4.616 1.00 72.00 98 VAL A N 1
ATOM 799 C CA . VAL A 1 98 ? -12.377 -6.826 3.231 1.00 72.00 98 VAL A CA 1
ATOM 800 C C . VAL A 1 98 ? -11.769 -5.809 2.270 1.00 72.00 98 VAL A C 1
ATOM 802 O O . VAL A 1 98 ? -10.981 -6.198 1.408 1.00 72.00 98 VAL A O 1
ATOM 805 N N . TRP A 1 99 ? -12.065 -4.517 2.440 1.00 72.31 99 TRP A N 1
ATOM 806 C CA . TRP A 1 99 ? -11.475 -3.456 1.620 1.00 72.31 99 TRP A CA 1
ATOM 807 C C . TRP A 1 99 ? -9.958 -3.386 1.770 1.00 72.31 99 TRP A C 1
ATOM 809 O O . TRP A 1 99 ? -9.247 -3.306 0.768 1.00 72.31 99 TRP A O 1
ATOM 819 N N . SER A 1 100 ? -9.453 -3.483 2.998 1.00 70.94 100 SER A N 1
ATOM 820 C CA . SER A 1 100 ? -8.016 -3.472 3.277 1.00 70.94 100 SER A CA 1
ATOM 821 C C . SER A 1 100 ? -7.316 -4.698 2.690 1.00 70.94 100 SER A C 1
ATOM 823 O O . SER A 1 100 ? -6.279 -4.566 2.044 1.00 70.94 100 SER A O 1
ATOM 825 N N . ALA A 1 101 ? -7.892 -5.893 2.847 1.00 75.38 101 ALA A N 1
ATOM 826 C CA . ALA A 1 101 ? -7.345 -7.119 2.271 1.00 75.38 101 ALA A CA 1
ATOM 827 C C . ALA A 1 101 ? -7.339 -7.069 0.736 1.00 75.38 101 ALA A C 1
ATOM 829 O O . ALA A 1 101 ? -6.323 -7.383 0.111 1.00 75.38 101 ALA A O 1
ATOM 830 N N . ALA A 1 102 ? -8.437 -6.613 0.127 1.00 82.12 102 ALA A N 1
ATOM 831 C CA . ALA A 1 102 ? -8.522 -6.408 -1.316 1.00 82.12 102 ALA A CA 1
ATOM 832 C C . ALA A 1 102 ? -7.461 -5.408 -1.797 1.00 82.12 102 ALA A C 1
ATOM 834 O O . ALA A 1 102 ? -6.797 -5.654 -2.804 1.00 82.12 102 ALA A O 1
ATOM 835 N N . TRP A 1 103 ? -7.243 -4.327 -1.043 1.00 81.81 103 TRP A N 1
ATOM 836 C CA . TRP A 1 103 ? -6.226 -3.326 -1.345 1.00 81.81 103 TRP A CA 1
ATOM 837 C C . TRP A 1 103 ? -4.799 -3.886 -1.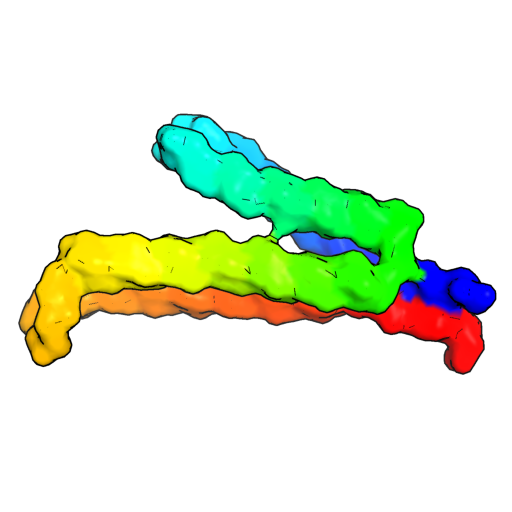288 1.00 81.81 103 TRP A C 1
ATOM 839 O O . TRP A 1 103 ? -4.003 -3.651 -2.203 1.00 81.81 103 TRP A O 1
ATOM 849 N N . VAL A 1 104 ? -4.477 -4.675 -0.257 1.00 81.75 104 VAL A N 1
ATOM 850 C CA . VAL A 1 104 ? -3.177 -5.356 -0.133 1.00 81.75 104 VAL A CA 1
ATOM 851 C C . VAL A 1 104 ? -2.954 -6.297 -1.316 1.00 81.75 104 VAL A C 1
ATOM 853 O O . VAL A 1 104 ? -1.902 -6.232 -1.949 1.00 81.75 104 VAL A O 1
ATOM 856 N N . ILE A 1 105 ? -3.942 -7.132 -1.654 1.00 83.88 105 ILE A N 1
ATOM 857 C CA . ILE A 1 105 ? -3.847 -8.097 -2.763 1.00 83.88 105 ILE A CA 1
ATOM 858 C C . ILE A 1 105 ? -3.678 -7.373 -4.102 1.00 83.88 105 ILE A C 1
ATOM 860 O O . ILE A 1 105 ? -2.799 -7.726 -4.891 1.00 83.88 105 ILE A O 1
ATOM 864 N N . PHE A 1 106 ? -4.484 -6.341 -4.351 1.00 86.19 106 PHE A N 1
ATOM 865 C CA . PHE A 1 106 ? -4.405 -5.532 -5.564 1.00 86.19 106 PHE A CA 1
ATOM 866 C C . PHE A 1 106 ? -3.022 -4.895 -5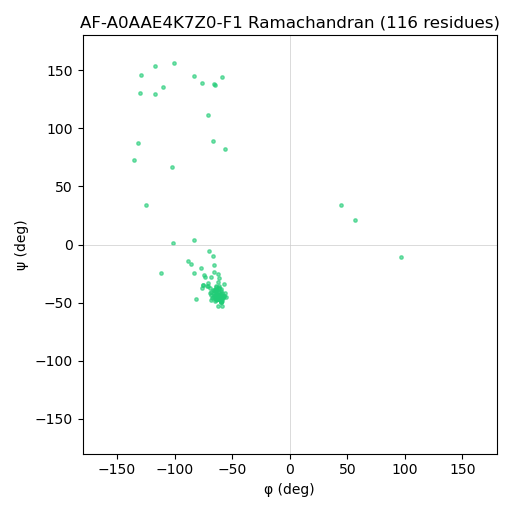.723 1.00 86.19 106 PHE A C 1
ATOM 868 O O . PHE A 1 106 ? -2.384 -5.027 -6.767 1.00 86.19 106 PHE A O 1
ATOM 875 N N . THR A 1 107 ? -2.518 -4.269 -4.661 1.00 82.38 107 THR A N 1
ATOM 876 C CA . THR A 1 107 ? -1.223 -3.582 -4.680 1.00 82.38 107 THR A CA 1
ATOM 877 C C . THR A 1 107 ? -0.061 -4.571 -4.802 1.00 82.38 107 THR A C 1
ATOM 879 O O . THR A 1 107 ? 0.899 -4.322 -5.535 1.00 82.38 107 THR A O 1
ATOM 882 N N . ALA A 1 108 ? -0.157 -5.732 -4.149 1.00 84.12 108 ALA A N 1
ATOM 883 C CA . ALA A 1 108 ? 0.794 -6.833 -4.278 1.00 84.12 108 ALA A CA 1
ATOM 884 C C . ALA A 1 108 ? 0.893 -7.346 -5.717 1.00 84.12 108 ALA A C 1
ATOM 886 O O . ALA A 1 108 ? 1.989 -7.612 -6.215 1.00 84.12 108 ALA A O 1
ATOM 887 N N . TYR A 1 109 ? -0.258 -7.480 -6.376 1.00 86.00 109 TYR A N 1
ATOM 888 C CA . TYR A 1 109 ? -0.350 -7.909 -7.763 1.00 86.00 109 TYR A CA 1
ATOM 889 C C . TYR A 1 109 ? 0.209 -6.846 -8.714 1.00 86.00 109 TYR A C 1
ATOM 891 O O . TYR A 1 109 ? 1.054 -7.159 -9.552 1.00 86.00 109 TYR A O 1
ATOM 899 N N . ALA A 1 110 ? -0.187 -5.584 -8.539 1.00 83.88 110 AL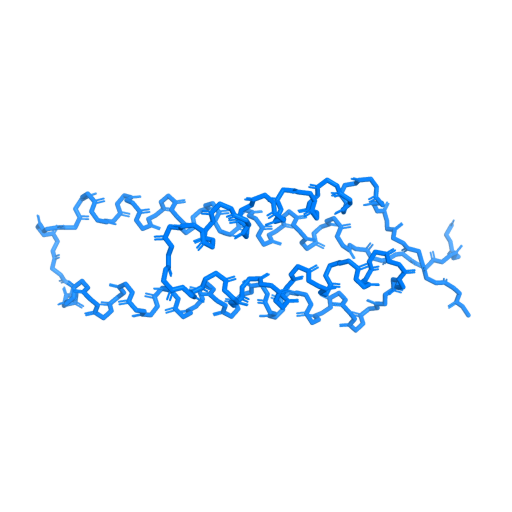A A N 1
ATOM 900 C CA . ALA A 1 110 ? 0.275 -4.462 -9.353 1.00 83.88 110 ALA A CA 1
ATOM 901 C C . ALA A 1 110 ? 1.795 -4.243 -9.258 1.00 83.88 110 ALA A C 1
ATOM 903 O O . ALA A 1 110 ? 2.449 -3.936 -10.251 1.00 83.88 110 ALA A O 1
ATOM 904 N N . SER A 1 111 ? 2.380 -4.468 -8.081 1.00 83.75 111 SER A N 1
ATOM 905 C CA . SER A 1 111 ? 3.813 -4.279 -7.827 1.00 83.75 111 SER A CA 1
ATOM 906 C C . SER A 1 111 ? 4.701 -5.460 -8.245 1.00 83.75 111 SER A C 1
ATOM 908 O O . SER A 1 111 ? 5.915 -5.420 -8.018 1.00 83.75 111 SER A O 1
ATOM 910 N N . GLN A 1 112 ? 4.148 -6.509 -8.864 1.00 86.19 112 GLN A N 1
ATOM 911 C CA . GLN A 1 112 ? 4.931 -7.669 -9.294 1.00 86.19 112 GLN A CA 1
ATOM 912 C C . GLN A 1 112 ? 6.052 -7.300 -10.272 1.00 86.19 112 GLN A C 1
ATOM 914 O O . GLN A 1 112 ? 5.908 -6.452 -11.153 1.00 86.19 112 GLN A O 1
ATOM 919 N N . VAL A 1 113 ? 7.169 -8.013 -10.138 1.00 84.50 113 VAL A N 1
ATOM 920 C CA . VAL A 1 113 ? 8.384 -7.795 -10.925 1.00 84.50 113 VAL A CA 1
ATOM 921 C C . VAL A 1 113 ? 8.679 -9.035 -11.765 1.00 84.50 113 VAL A C 1
ATOM 923 O O . VAL A 1 113 ? 8.749 -10.142 -11.222 1.00 84.50 113 VAL A O 1
ATOM 926 N N . THR A 1 114 ? 8.904 -8.864 -13.065 1.00 81.75 114 THR A N 1
ATOM 927 C CA . THR A 1 114 ? 9.339 -9.926 -13.987 1.00 81.75 114 THR A CA 1
ATOM 928 C C . THR A 1 114 ? 10.842 -9.842 -14.264 1.00 81.75 114 THR A C 1
ATOM 930 O O . THR A 1 114 ? 11.487 -8.806 -14.069 1.00 81.75 114 THR A O 1
ATOM 933 N N . ARG A 1 115 ? 11.435 -10.976 -14.660 1.00 70.25 115 ARG A N 1
ATOM 934 C CA . ARG A 1 115 ? 12.785 -11.009 -15.247 1.00 70.25 115 ARG A CA 1
ATOM 935 C C . ARG A 1 115 ? 12.666 -10.696 -16.742 1.00 70.25 115 ARG A C 1
ATOM 937 O O . ARG A 1 115 ? 11.679 -11.098 -17.341 1.00 70.25 115 ARG A O 1
ATOM 944 N N . GLU A 1 116 ? 13.650 -9.995 -17.305 1.00 58.44 116 GLU A N 1
ATOM 945 C CA . GLU A 1 116 ? 13.696 -9.627 -18.734 1.00 58.44 116 GLU A CA 1
ATOM 946 C C . GLU A 1 116 ? 13.870 -10.820 -19.698 1.00 58.44 116 GLU A C 1
ATOM 948 O O . GLU A 1 116 ? 13.675 -10.635 -20.890 1.00 58.44 116 GLU A O 1
ATOM 953 N N . ASP A 1 117 ? 14.163 -12.030 -19.209 1.00 48.94 117 ASP A N 1
ATOM 954 C CA . ASP A 1 117 ? 14.425 -13.206 -20.056 1.00 48.94 117 ASP A CA 1
ATOM 955 C C . ASP A 1 117 ? 13.213 -14.161 -20.112 1.00 48.94 117 ASP A C 1
ATOM 957 O O . ASP A 1 117 ? 13.266 -15.271 -19.569 1.00 48.94 117 ASP A O 1
ATOM 961 N N . ALA A 1 118 ? 12.105 -13.720 -20.712 1.00 46.44 118 ALA A N 1
ATOM 962 C CA . ALA A 1 118 ? 10.965 -14.574 -21.063 1.00 46.44 118 ALA A CA 1
ATOM 963 C C . ALA A 1 118 ? 10.461 -14.251 -22.471 1.00 46.44 118 ALA A C 1
ATOM 965 O O . ALA A 1 118 ? 10.254 -13.047 -22.746 1.00 46.44 118 ALA A O 1
#

pLDDT: mean 73.94, std 12.6, range [46.44, 91.38]